Protein AF-A0A2V9Y3A7-F1 (afdb_monomer_lite)

Secondary structure (DSSP, 8-state):
-EEE-TTS-EEEEEEEEEEEE-TTS-EEEEEEEEEE-HHHHHHHHHHHHHHHHHHHHHHH-SS--EEE-TT--EEEE-HHHHHHH-PPPP-

Structure (mmCIF, N/CA/C/O backbone):
data_AF-A0A2V9Y3A7-F1
#
_entry.id   AF-A0A2V9Y3A7-F1
#
loop_
_atom_site.group_PDB
_atom_site.id
_atom_site.type_symbol
_atom_site.label_atom_id
_atom_site.label_alt_id
_atom_site.label_comp_id
_atom_site.label_asym_id
_atom_site.label_entity_id
_atom_site.label_seq_id
_atom_site.pdbx_PDB_ins_code
_atom_site.Cartn_x
_atom_site.Cartn_y
_atom_site.Cartn_z
_atom_site.occupancy
_atom_site.B_iso_or_equiv
_atom_site.auth_seq_id
_atom_site.auth_comp_id
_atom_site.auth_asym_id
_atom_site.auth_atom_id
_atom_site.pdbx_PDB_model_num
ATOM 1 N N . MET A 1 1 ? -9.715 6.038 11.683 1.00 85.44 1 MET A N 1
ATOM 2 C CA . MET A 1 1 ? -9.811 6.780 12.963 1.00 85.44 1 MET A CA 1
ATOM 3 C C . MET A 1 1 ? -8.840 6.149 13.951 1.00 85.44 1 MET A C 1
ATOM 5 O O . MET A 1 1 ? -8.514 4.983 13.759 1.00 85.44 1 MET A O 1
ATOM 9 N N . THR A 1 2 ? -8.364 6.866 14.968 1.00 87.25 2 THR A N 1
ATOM 10 C CA . THR A 1 2 ? -7.577 6.268 16.060 1.00 87.25 2 THR A CA 1
ATOM 11 C C . THR A 1 2 ? -8.365 6.292 17.365 1.00 87.25 2 THR A C 1
ATOM 13 O O . THR A 1 2 ? -9.039 7.277 17.657 1.00 87.25 2 THR A O 1
ATOM 16 N N . LEU A 1 3 ? -8.309 5.202 18.131 1.00 88.62 3 LEU A N 1
ATOM 17 C CA . LEU A 1 3 ? -8.871 5.108 19.479 1.00 88.62 3 LEU A CA 1
ATOM 18 C C . LEU A 1 3 ? -7.755 4.851 20.488 1.00 88.62 3 LEU A C 1
ATOM 20 O O . LEU A 1 3 ? -6.862 4.044 20.235 1.00 88.62 3 LEU A O 1
ATOM 24 N N . ALA A 1 4 ? -7.828 5.507 21.644 1.00 90.50 4 ALA A N 1
ATOM 25 C CA . ALA A 1 4 ? -6.928 5.236 22.756 1.00 90.50 4 ALA A CA 1
ATOM 26 C C . ALA A 1 4 ? -7.434 4.030 23.556 1.00 90.50 4 ALA A C 1
ATOM 28 O O . ALA A 1 4 ? -8.588 3.990 23.988 1.00 90.50 4 ALA A O 1
ATOM 29 N N . ARG A 1 5 ? -6.565 3.045 23.768 1.00 85.38 5 ARG A N 1
ATOM 30 C CA . ARG A 1 5 ? -6.814 1.932 24.684 1.00 85.38 5 ARG A CA 1
ATOM 31 C C . ARG A 1 5 ? -6.561 2.386 26.130 1.00 85.38 5 ARG A C 1
ATOM 33 O O . ARG A 1 5 ? -5.946 3.422 26.365 1.00 85.38 5 ARG A O 1
ATOM 40 N N . ARG A 1 6 ? -7.033 1.616 27.120 1.00 87.31 6 ARG A N 1
ATOM 41 C CA . ARG A 1 6 ? -6.885 1.933 28.560 1.00 87.31 6 ARG A CA 1
ATOM 42 C C . ARG A 1 6 ? -5.424 2.116 29.001 1.00 87.31 6 ARG A C 1
ATOM 44 O O . ARG A 1 6 ? -5.172 2.823 29.965 1.00 87.31 6 ARG A O 1
ATOM 51 N N . ASP A 1 7 ? -4.488 1.487 28.295 1.00 88.19 7 ASP A N 1
ATOM 52 C CA . ASP A 1 7 ? -3.037 1.601 28.496 1.00 88.19 7 ASP A CA 1
ATOM 53 C C . ASP A 1 7 ? -2.417 2.846 27.819 1.00 88.19 7 ASP A C 1
ATOM 55 O O . ASP A 1 7 ? -1.206 3.038 27.869 1.00 88.19 7 ASP A O 1
ATOM 59 N N . GLY A 1 8 ? -3.230 3.698 27.185 1.00 83.94 8 GLY A N 1
ATOM 60 C CA . GLY A 1 8 ? -2.798 4.908 26.485 1.00 83.94 8 GLY A CA 1
ATOM 61 C C . GLY A 1 8 ? -2.331 4.679 25.044 1.00 83.94 8 GLY A C 1
ATOM 62 O O . GLY A 1 8 ? -2.076 5.649 24.328 1.00 83.94 8 GLY A O 1
ATOM 63 N N . ARG A 1 9 ? -2.244 3.427 24.570 1.00 86.31 9 ARG A N 1
ATOM 64 C CA . ARG A 1 9 ? -1.815 3.135 23.197 1.00 86.31 9 ARG A CA 1
ATOM 65 C C . ARG A 1 9 ? -2.896 3.539 22.194 1.00 86.31 9 ARG A C 1
ATOM 67 O O . ARG A 1 9 ? -4.066 3.193 22.348 1.00 86.31 9 ARG A O 1
ATOM 74 N N . GLN A 1 10 ? -2.488 4.241 21.140 1.00 87.94 10 GLN A N 1
ATOM 75 C CA . GLN A 1 10 ? -3.359 4.589 20.017 1.00 87.94 10 GLN A CA 1
ATOM 76 C C . GLN A 1 10 ? -3.490 3.400 19.062 1.00 87.94 10 GLN A C 1
ATOM 78 O O . GLN A 1 10 ? -2.491 2.817 18.636 1.00 87.94 10 GLN A O 1
ATOM 83 N N . LEU A 1 11 ? -4.726 3.062 18.715 1.00 89.75 11 LEU A N 1
ATOM 84 C CA . LEU A 1 11 ? -5.075 1.954 17.839 1.00 89.75 11 LEU A CA 1
ATOM 85 C C . LEU A 1 11 ? -5.790 2.487 16.603 1.00 89.75 11 LEU A C 1
ATOM 87 O O . LEU A 1 11 ? -6.778 3.213 16.716 1.00 89.75 11 LEU A O 1
ATOM 91 N N . GLY A 1 12 ? -5.307 2.117 15.421 1.00 91.31 12 GLY A N 1
ATOM 92 C CA . GLY A 1 12 ? -6.040 2.340 14.183 1.00 91.31 12 GLY A CA 1
ATOM 93 C C . GLY A 1 12 ? -7.309 1.496 14.182 1.00 91.31 12 GLY A C 1
ATOM 94 O O . GLY A 1 12 ? -7.232 0.272 14.248 1.00 91.31 12 GLY A O 1
ATOM 95 N N . VAL A 1 13 ? -8.469 2.144 14.097 1.00 93.00 13 VAL A N 1
ATOM 96 C CA . VAL A 1 13 ? -9.763 1.463 14.050 1.00 93.00 13 VAL A CA 1
ATOM 97 C C . VAL A 1 13 ? -10.582 1.867 12.831 1.00 93.00 13 VAL A C 1
ATOM 99 O O . VAL A 1 13 ? -10.600 3.033 12.406 1.00 93.00 13 VAL A O 1
ATOM 102 N N . SER A 1 14 ? -11.307 0.884 12.307 1.00 92.88 14 SER A N 1
ATOM 103 C CA . SER A 1 14 ? -12.489 1.113 11.489 1.00 92.88 14 SER A CA 1
ATOM 104 C C . SER A 1 14 ? -13.676 1.298 12.424 1.00 92.88 14 SER A C 1
ATOM 106 O O . SER A 1 14 ? -13.974 0.422 13.237 1.00 92.88 14 SER A O 1
ATOM 108 N N . PHE A 1 15 ? -14.312 2.462 12.346 1.00 92.69 15 PHE A N 1
ATOM 109 C CA . PHE A 1 15 ? -15.433 2.821 13.200 1.00 92.69 15 PHE A CA 1
ATOM 110 C C . PHE A 1 15 ? -16.677 3.015 12.351 1.00 92.69 15 PHE A C 1
ATOM 112 O O . PHE A 1 15 ? -16.666 3.795 11.399 1.00 92.69 15 PHE A O 1
ATOM 119 N N . ASN A 1 16 ? -17.746 2.315 12.705 1.00 92.75 16 ASN A N 1
ATOM 120 C CA . ASN A 1 16 ? -19.056 2.501 12.106 1.00 92.75 16 ASN A CA 1
ATOM 121 C C . ASN A 1 16 ? -20.069 2.767 13.215 1.00 92.75 16 ASN A C 1
ATOM 123 O O . ASN A 1 16 ? -20.093 2.045 14.212 1.00 92.75 16 ASN A O 1
ATOM 127 N N . ALA A 1 17 ? -20.899 3.789 13.028 1.00 92.31 17 ALA A N 1
ATOM 128 C CA . ALA A 1 17 ? -21.998 4.096 13.923 1.00 92.31 17 ALA A CA 1
ATOM 129 C C . ALA A 1 17 ? -23.275 4.339 13.121 1.00 92.31 17 ALA A C 1
ATOM 131 O O . ALA A 1 17 ? -23.257 5.016 12.093 1.00 92.31 17 ALA A O 1
ATOM 132 N N . SER A 1 18 ? -24.383 3.796 13.610 1.00 92.62 18 SER A N 1
ATOM 133 C CA . SER A 1 18 ? -25.714 3.983 13.044 1.00 92.62 18 SER A CA 1
ATOM 134 C C . SER A 1 18 ? -26.710 4.312 14.149 1.00 92.62 18 SER A C 1
ATOM 136 O O . SER A 1 18 ? -26.592 3.850 15.284 1.00 92.62 18 SER A O 1
ATOM 138 N N . VAL A 1 19 ? -27.683 5.158 13.825 1.00 93.19 19 VAL A N 1
ATOM 139 C CA . VAL A 1 19 ? -28.756 5.533 14.748 1.00 93.19 19 VAL A CA 1
ATOM 140 C C . VAL A 1 19 ? -29.929 4.599 14.502 1.00 93.19 19 VAL A C 1
ATOM 142 O O . VAL A 1 19 ? -30.431 4.547 13.380 1.00 93.19 19 VAL A O 1
ATOM 145 N N . PHE A 1 20 ? -30.391 3.893 15.535 1.00 90.94 20 PHE A N 1
ATOM 146 C CA . PHE A 1 20 ? -31.605 3.091 15.429 1.00 90.94 20 PHE A CA 1
ATOM 147 C C . PHE A 1 20 ? -32.801 3.904 15.928 1.00 90.94 20 PHE A C 1
ATOM 149 O O . PHE A 1 20 ? -32.789 4.498 17.016 1.00 90.94 20 PHE A O 1
ATOM 156 N N . ARG A 1 21 ? -33.818 3.974 15.073 1.00 94.00 21 ARG A N 1
ATOM 157 C CA . ARG A 1 21 ? -35.050 4.725 15.303 1.00 94.00 21 ARG A CA 1
ATOM 158 C C . ARG A 1 21 ? -36.205 3.762 15.517 1.00 94.00 21 ARG A C 1
ATOM 160 O O . ARG A 1 21 ? -36.163 2.628 15.045 1.00 94.00 21 ARG A O 1
ATOM 167 N N . ASP A 1 22 ? -37.219 4.209 16.239 1.00 90.44 22 ASP A N 1
ATOM 168 C CA . ASP A 1 22 ? -38.472 3.473 16.346 1.00 90.44 22 ASP A CA 1
ATOM 169 C C . ASP A 1 22 ? -39.398 3.693 15.148 1.00 90.44 22 ASP A C 1
ATOM 171 O O . ASP A 1 22 ? -39.101 4.452 14.224 1.00 90.44 22 ASP A O 1
ATOM 175 N N . GLN A 1 23 ? -40.547 3.019 15.190 1.00 91.50 23 GLN A N 1
ATOM 176 C CA . GLN A 1 23 ? -41.595 3.095 14.172 1.00 91.50 23 GLN A CA 1
ATOM 177 C C . GLN A 1 23 ? -42.191 4.501 13.978 1.00 91.50 23 GLN A C 1
ATOM 179 O O . GLN A 1 23 ? -42.852 4.739 12.973 1.00 91.50 23 GLN A O 1
ATOM 184 N N . PHE A 1 24 ? -41.962 5.429 14.911 1.00 92.50 24 PHE A N 1
ATOM 185 C CA . PHE A 1 24 ? -42.415 6.818 14.838 1.00 92.50 24 PHE A CA 1
ATOM 186 C C . PHE A 1 24 ? -41.275 7.782 14.458 1.00 92.50 24 PHE A C 1
ATOM 188 O O . PHE A 1 24 ? -41.460 8.997 14.468 1.00 92.50 24 PHE A O 1
ATOM 195 N N . GLY A 1 25 ? -40.090 7.261 14.112 1.00 87.31 25 GLY A N 1
ATOM 196 C CA . GLY A 1 25 ? -38.911 8.049 13.738 1.00 87.31 25 GLY A CA 1
ATOM 197 C C . GLY A 1 25 ? -38.103 8.594 14.924 1.00 87.31 25 GLY A C 1
ATOM 198 O O . GLY A 1 25 ? -37.063 9.238 14.714 1.00 87.31 25 GLY A O 1
ATOM 199 N N . GLY A 1 26 ? -38.528 8.306 16.158 1.00 92.69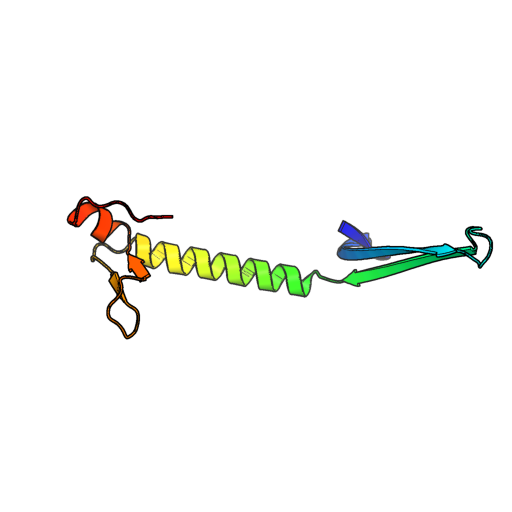 26 GLY A N 1
ATOM 200 C CA . GLY A 1 26 ? -37.846 8.701 17.386 1.00 92.69 26 GLY A CA 1
ATOM 201 C C . GLY A 1 26 ? -36.518 7.965 17.549 1.00 92.69 26 GLY A C 1
ATOM 202 O O . GLY A 1 26 ? -36.424 6.765 17.297 1.00 92.69 26 GLY A O 1
ATOM 203 N N . VAL A 1 27 ? -35.461 8.677 17.948 1.00 92.75 27 VAL A N 1
ATOM 204 C CA . VAL A 1 27 ? -34.150 8.062 18.210 1.00 92.75 27 VAL A CA 1
ATOM 205 C C . VAL A 1 27 ? -34.234 7.233 19.487 1.00 92.75 27 VAL A C 1
ATOM 207 O O . VAL A 1 27 ? -34.453 7.789 20.559 1.00 92.75 27 VAL A O 1
ATOM 210 N N . ARG A 1 28 ? -34.014 5.917 19.386 1.00 92.38 28 ARG A N 1
ATOM 211 C CA . ARG A 1 28 ? -33.939 5.035 20.562 1.00 92.38 28 ARG A CA 1
ATOM 212 C C . ARG A 1 28 ? -32.515 4.708 20.989 1.00 92.38 28 ARG A C 1
ATOM 214 O O . ARG A 1 28 ? -32.306 4.322 22.134 1.00 92.38 28 ARG A O 1
ATOM 221 N N . GLY A 1 29 ? -31.536 4.869 20.103 1.00 91.06 29 GLY A N 1
ATOM 222 C CA . GLY A 1 29 ? 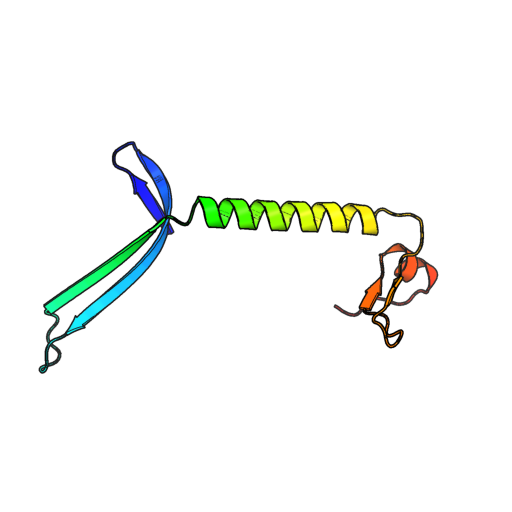-30.140 4.690 20.472 1.00 91.06 29 GLY A CA 1
ATOM 223 C C . GLY A 1 29 ? -29.173 4.742 19.301 1.00 91.06 29 GLY A C 1
ATOM 224 O O . GLY A 1 29 ? -29.552 4.930 18.144 1.00 91.06 29 GLY A O 1
ATOM 225 N N . ILE A 1 30 ? -27.900 4.558 19.636 1.00 93.00 30 ILE A N 1
ATOM 226 C CA . ILE A 1 30 ? -26.786 4.502 18.693 1.00 93.00 30 ILE A CA 1
ATOM 227 C C . ILE A 1 30 ? -26.170 3.113 18.797 1.00 93.00 30 ILE A C 1
ATOM 229 O O . ILE A 1 30 ? -25.814 2.666 19.886 1.00 93.00 30 ILE A O 1
ATOM 233 N N . PHE A 1 31 ? -26.022 2.448 17.659 1.00 92.25 31 PHE A N 1
ATOM 234 C CA . PHE A 1 31 ? -25.200 1.258 17.536 1.00 92.25 31 PHE A CA 1
ATOM 235 C C . PHE A 1 31 ? -23.848 1.667 16.966 1.00 92.25 31 PHE A C 1
ATOM 237 O O . PHE A 1 31 ? -23.778 2.153 15.838 1.00 92.25 31 PHE A O 1
ATOM 244 N N . ALA A 1 32 ? -22.783 1.488 17.743 1.00 92.38 32 ALA A N 1
ATOM 245 C CA . ALA A 1 32 ? -21.420 1.774 17.319 1.00 92.38 32 ALA A CA 1
ATOM 246 C C . ALA A 1 32 ? -20.562 0.511 17.396 1.00 92.38 32 ALA A C 1
ATOM 248 O O . ALA A 1 32 ? -20.653 -0.263 18.348 1.00 92.38 32 ALA A O 1
ATOM 249 N N . SER A 1 33 ? -19.700 0.328 16.402 1.00 92.44 33 SER A N 1
ATOM 250 C CA . SER A 1 33 ? -18.706 -0.737 16.360 1.00 92.44 33 SER A CA 1
ATOM 251 C C . SER A 1 33 ? -17.339 -0.154 16.024 1.00 92.44 33 SER A C 1
ATOM 253 O O . SER A 1 33 ? -17.206 0.704 15.150 1.00 92.44 33 SER A O 1
ATOM 255 N N . ALA A 1 34 ? -16.320 -0.622 16.739 1.00 92.81 34 ALA A N 1
ATOM 256 C CA . ALA A 1 34 ? -14.926 -0.304 16.483 1.00 92.81 34 ALA A CA 1
ATOM 257 C C . ALA A 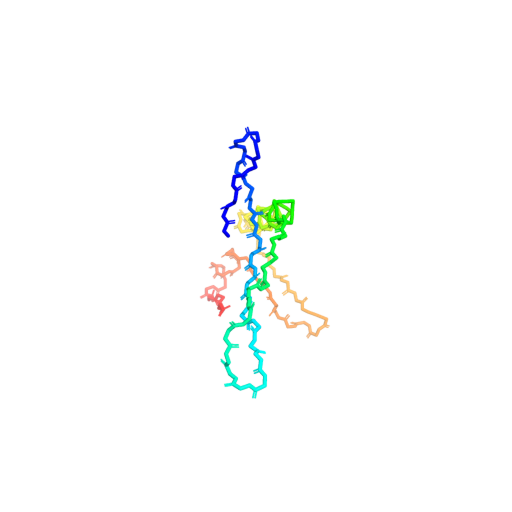1 34 ? -14.180 -1.613 16.228 1.00 92.81 34 ALA A C 1
ATOM 259 O O . ALA A 1 34 ? -14.137 -2.483 17.096 1.00 92.81 34 ALA A O 1
ATOM 260 N N . ARG A 1 35 ? -13.607 -1.759 15.035 1.00 92.69 35 ARG A N 1
ATOM 261 C CA . ARG A 1 35 ? -12.750 -2.890 14.677 1.00 92.69 35 ARG A CA 1
ATOM 262 C C . ARG A 1 35 ? -11.307 -2.418 14.639 1.00 92.69 35 ARG A C 1
ATOM 264 O O . ARG A 1 35 ? -11.010 -1.459 13.930 1.00 92.69 35 ARG A O 1
ATOM 271 N N . ASP A 1 36 ? -10.431 -3.095 15.372 1.00 93.00 36 ASP A N 1
ATOM 272 C CA . ASP A 1 36 ? -8.986 -2.917 15.233 1.00 93.00 36 ASP A CA 1
ATOM 273 C C . ASP A 1 36 ? -8.558 -3.301 13.811 1.00 93.00 36 ASP A C 1
ATOM 275 O O . ASP A 1 36 ? -8.877 -4.388 13.332 1.00 93.00 36 ASP A O 1
ATOM 279 N N . ILE A 1 37 ? -7.884 -2.382 13.125 1.00 93.94 37 ILE A N 1
ATOM 280 C CA . ILE A 1 37 ? -7.352 -2.583 11.773 1.00 93.94 37 ILE A CA 1
ATOM 281 C C . ILE A 1 37 ? -5.841 -2.358 11.725 1.00 93.94 37 ILE A C 1
ATOM 283 O O . ILE A 1 37 ? -5.289 -2.192 10.640 1.00 93.94 37 ILE A O 1
ATOM 287 N N . THR A 1 38 ? -5.161 -2.301 12.872 1.00 91.69 38 THR A N 1
ATOM 288 C CA . THR A 1 38 ? -3.722 -2.013 12.917 1.00 91.69 38 THR A CA 1
ATOM 289 C C . THR A 1 38 ? -2.912 -3.045 12.150 1.00 91.69 38 THR A C 1
ATOM 291 O O . THR A 1 38 ? -2.133 -2.661 11.281 1.00 91.69 38 THR A O 1
ATOM 294 N N . GLU A 1 39 ? -3.141 -4.332 12.398 1.00 93.56 39 GLU A N 1
ATOM 295 C CA . GLU A 1 39 ? -2.455 -5.418 11.691 1.00 93.56 39 GLU A CA 1
ATOM 296 C C . GLU A 1 39 ? -2.742 -5.382 10.184 1.00 93.56 39 GLU A C 1
ATOM 298 O O . GLU A 1 39 ? -1.822 -5.383 9.367 1.00 93.56 39 GLU A O 1
ATOM 303 N N . GLN A 1 40 ? -4.014 -5.241 9.799 1.00 94.31 40 GLN A N 1
ATOM 304 C CA . GLN A 1 40 ? -4.404 -5.149 8.391 1.00 94.31 40 GLN A CA 1
ATOM 305 C C . GLN A 1 40 ? -3.734 -3.956 7.690 1.00 94.31 40 GLN A C 1
ATOM 307 O O . GLN A 1 40 ? -3.214 -4.093 6.582 1.00 94.31 40 GLN A O 1
ATOM 312 N N . ALA A 1 41 ? -3.720 -2.785 8.330 1.00 92.19 41 ALA A N 1
ATOM 313 C CA . ALA A 1 41 ? -3.086 -1.589 7.789 1.00 92.19 41 ALA A CA 1
ATOM 314 C C . ALA A 1 41 ? -1.559 -1.739 7.691 1.00 92.19 41 ALA A C 1
ATOM 316 O O . ALA A 1 41 ? -0.957 -1.257 6.729 1.00 92.19 41 ALA A O 1
ATOM 317 N N . GLN A 1 42 ? -0.927 -2.424 8.650 1.00 94.44 42 GLN A N 1
ATOM 318 C CA . GLN A 1 42 ? 0.504 -2.730 8.614 1.00 94.44 42 GLN A CA 1
ATOM 319 C C . GLN A 1 42 ? 0.848 -3.658 7.449 1.00 94.44 42 GLN A C 1
ATOM 321 O O . GLN A 1 42 ? 1.743 -3.329 6.671 1.00 94.44 42 GLN A O 1
ATOM 326 N N . LEU A 1 43 ? 0.100 -4.750 7.270 1.00 96.38 43 LEU A N 1
ATOM 327 C CA . LEU A 1 43 ? 0.284 -5.676 6.150 1.00 96.38 43 LEU A CA 1
ATOM 328 C C . LEU A 1 43 ? 0.075 -4.977 4.803 1.00 96.38 43 LEU A C 1
ATOM 330 O O . LEU A 1 43 ? 0.887 -5.125 3.892 1.00 96.38 43 LEU A O 1
ATOM 334 N N . GLN A 1 44 ? -0.961 -4.144 4.682 1.00 96.56 44 GLN A N 1
ATOM 335 C CA . GLN A 1 44 ? -1.192 -3.357 3.472 1.00 96.56 44 GLN A CA 1
ATOM 336 C C . GLN A 1 44 ? -0.038 -2.379 3.201 1.00 96.56 44 GLN A C 1
ATOM 338 O O . GLN A 1 44 ? 0.409 -2.251 2.062 1.00 96.56 44 GLN A O 1
ATOM 343 N N . SER A 1 45 ? 0.476 -1.710 4.237 1.00 96.44 45 SER A N 1
ATOM 344 C CA . SER A 1 45 ? 1.635 -0.820 4.113 1.00 96.44 45 SER A CA 1
ATOM 345 C C . SER A 1 45 ? 2.888 -1.578 3.673 1.00 96.44 45 SER A C 1
ATOM 347 O O . SER A 1 45 ? 3.612 -1.101 2.799 1.00 96.44 45 SER A O 1
ATOM 349 N N . GLN A 1 46 ? 3.131 -2.763 4.233 1.00 97.19 46 GLN A N 1
ATOM 350 C CA . GLN A 1 46 ? 4.257 -3.610 3.854 1.00 97.19 46 GLN A CA 1
ATOM 351 C C . GLN A 1 46 ? 4.147 -4.065 2.395 1.00 97.19 46 GLN A C 1
ATOM 353 O O . GLN A 1 46 ? 5.097 -3.880 1.640 1.00 97.19 46 GLN A O 1
ATOM 358 N N . LEU A 1 47 ? 2.974 -4.540 1.964 1.00 97.62 47 LEU A N 1
ATOM 359 C CA . LEU A 1 47 ? 2.728 -4.915 0.568 1.00 97.62 47 LEU A CA 1
ATOM 360 C C . LEU A 1 47 ? 2.966 -3.747 -0.397 1.00 97.62 47 LEU A C 1
ATOM 362 O O . LEU A 1 47 ? 3.552 -3.931 -1.462 1.00 97.62 47 LEU A O 1
ATOM 366 N N . LEU A 1 48 ? 2.533 -2.535 -0.039 1.00 97.25 48 LEU A N 1
ATOM 367 C CA . LEU A 1 48 ? 2.777 -1.342 -0.854 1.00 97.25 48 LEU A CA 1
ATOM 368 C C . LEU A 1 48 ? 4.269 -1.003 -0.938 1.00 97.25 48 LEU A C 1
ATOM 370 O O . LEU A 1 48 ? 4.757 -0.689 -2.023 1.00 97.25 48 LEU A O 1
ATOM 374 N N . LYS A 1 49 ? 5.000 -1.098 0.179 1.00 97.69 49 LYS A N 1
ATOM 375 C CA . LYS A 1 49 ? 6.451 -0.868 0.212 1.00 97.69 49 LYS A CA 1
ATOM 376 C C . LYS A 1 49 ? 7.205 -1.894 -0.624 1.00 97.69 49 LYS A C 1
ATOM 378 O O . LYS A 1 49 ? 8.058 -1.502 -1.412 1.00 97.69 49 LYS A O 1
ATOM 383 N N . GLU A 1 50 ? 6.872 -3.174 -0.503 1.00 97.81 50 GLU A N 1
ATOM 384 C CA . GLU A 1 50 ? 7.495 -4.230 -1.306 1.00 97.81 50 GLU A CA 1
ATOM 385 C C . GLU A 1 50 ? 7.196 -4.062 -2.796 1.00 97.81 50 GLU A C 1
ATOM 387 O O . GLU A 1 50 ? 8.101 -4.172 -3.619 1.00 97.81 50 GLU A O 1
ATOM 392 N N . ARG A 1 51 ? 5.954 -3.721 -3.169 1.00 96.88 51 ARG A N 1
ATOM 393 C CA . ARG A 1 51 ? 5.606 -3.417 -4.5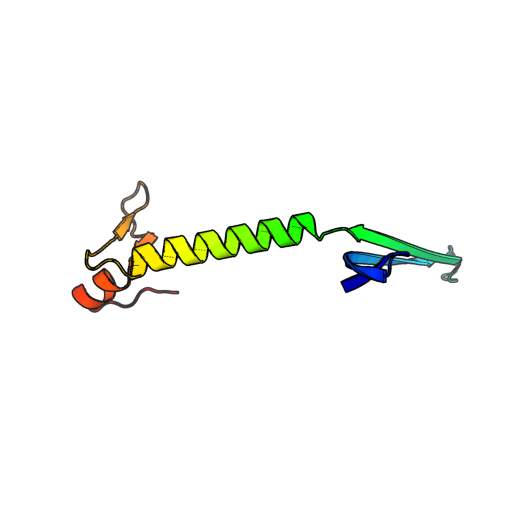68 1.00 96.88 51 ARG A CA 1
ATOM 394 C C . ARG A 1 51 ? 6.388 -2.222 -5.104 1.00 96.88 51 ARG A C 1
ATOM 396 O O . ARG A 1 51 ? 6.908 -2.298 -6.213 1.00 96.88 51 ARG A O 1
ATOM 403 N N . ALA A 1 52 ? 6.492 -1.143 -4.330 1.00 96.94 52 ALA A N 1
ATOM 404 C CA . ALA A 1 52 ? 7.260 0.037 -4.716 1.00 96.94 52 ALA A CA 1
ATOM 405 C C . ALA A 1 52 ? 8.757 -0.276 -4.846 1.00 96.94 52 ALA A C 1
ATOM 407 O O . ALA A 1 52 ? 9.390 0.163 -5.802 1.00 96.94 52 ALA A O 1
ATOM 408 N N . TYR A 1 53 ? 9.307 -1.074 -3.929 1.00 96.75 53 TYR A N 1
ATOM 409 C CA . TYR A 1 53 ? 10.695 -1.520 -3.973 1.00 96.75 53 TYR A CA 1
ATOM 410 C C . TYR A 1 53 ? 10.977 -2.380 -5.212 1.00 96.75 53 TYR A C 1
ATOM 412 O O . TYR A 1 53 ? 11.864 -2.048 -5.995 1.00 96.75 53 TYR A O 1
ATOM 420 N N . ASN A 1 54 ? 10.170 -3.420 -5.450 1.00 95.81 54 ASN A N 1
ATOM 421 C CA . ASN A 1 54 ? 10.286 -4.275 -6.635 1.00 95.81 54 ASN A CA 1
ATOM 422 C C . ASN A 1 54 ? 10.132 -3.473 -7.931 1.00 95.81 54 ASN A C 1
ATOM 424 O O . ASN A 1 54 ? 10.902 -3.665 -8.872 1.00 95.81 54 ASN A O 1
ATOM 428 N N . ARG A 1 55 ? 9.182 -2.526 -7.976 1.00 94.56 55 ARG A N 1
ATOM 429 C CA . ARG A 1 55 ? 9.052 -1.623 -9.123 1.00 94.56 55 ARG A CA 1
ATOM 430 C C . ARG A 1 55 ? 10.304 -0.772 -9.299 1.00 94.56 55 ARG A C 1
ATOM 432 O O . ARG A 1 55 ? 10.787 -0.652 -10.416 1.00 94.56 55 ARG A O 1
ATOM 439 N N . GLY A 1 56 ? 10.849 -0.230 -8.214 1.00 96.06 56 GLY A N 1
ATOM 440 C CA . GLY A 1 56 ? 12.087 0.545 -8.230 1.00 96.06 56 GLY A CA 1
ATOM 441 C C . GLY A 1 56 ? 13.265 -0.229 -8.821 1.00 96.06 56 GLY A C 1
ATOM 442 O O . GLY A 1 56 ? 14.012 0.336 -9.612 1.00 96.06 56 GLY A O 1
ATOM 443 N N . LEU A 1 57 ? 13.395 -1.524 -8.513 1.00 95.50 57 LEU A N 1
ATOM 444 C CA . LEU A 1 57 ? 14.431 -2.381 -9.102 1.00 95.50 57 LEU A CA 1
ATOM 445 C C . LEU A 1 57 ? 14.260 -2.545 -10.621 1.00 95.50 57 LEU A C 1
ATOM 447 O O . LEU A 1 57 ? 15.230 -2.405 -11.361 1.00 95.50 57 LEU A O 1
ATOM 451 N N . ILE A 1 58 ? 13.032 -2.786 -11.094 1.00 95.50 58 ILE A N 1
ATOM 452 C CA . ILE A 1 58 ? 12.726 -2.900 -12.533 1.00 95.50 58 ILE A CA 1
ATOM 453 C C . ILE A 1 58 ? 13.029 -1.582 -13.265 1.00 95.50 58 ILE A C 1
ATOM 455 O O . ILE A 1 58 ? 13.602 -1.587 -14.356 1.00 95.50 58 ILE A O 1
ATOM 459 N N . GLU A 1 59 ? 12.667 -0.450 -12.659 1.00 95.38 59 GLU A N 1
ATOM 460 C CA . GLU A 1 59 ? 12.886 0.884 -13.233 1.00 95.38 59 GLU A CA 1
ATOM 461 C C . GLU A 1 59 ? 14.354 1.317 -13.222 1.00 95.38 59 GLU A C 1
ATOM 463 O O . GLU A 1 59 ? 14.788 2.059 -14.101 1.00 95.38 59 GLU A O 1
ATOM 468 N N . ALA A 1 60 ? 15.133 0.864 -12.240 1.00 94.75 60 ALA A N 1
ATOM 469 C CA . ALA A 1 60 ? 16.563 1.141 -12.172 1.00 94.75 60 ALA A CA 1
ATOM 470 C C . ALA A 1 60 ? 17.382 0.300 -13.166 1.00 94.75 60 ALA A C 1
ATOM 472 O O . ALA A 1 60 ? 18.550 0.615 -13.400 1.00 94.75 60 ALA A O 1
ATOM 473 N N . SER A 1 61 ? 16.794 -0.752 -13.751 1.00 95.31 61 SER A N 1
ATOM 474 C CA . SER A 1 61 ? 17.489 -1.607 -14.712 1.00 95.31 61 SER A CA 1
ATOM 475 C C . SER A 1 61 ? 17.898 -0.838 -15.972 1.00 95.31 61 SER A C 1
ATOM 477 O O . SER A 1 61 ? 17.102 -0.122 -16.589 1.00 95.31 61 SER A O 1
ATOM 479 N N . LEU A 1 62 ? 19.154 -1.028 -16.379 1.00 94.19 62 LEU A N 1
ATOM 480 C CA . LEU A 1 62 ? 19.700 -0.508 -17.635 1.00 94.19 62 LEU A CA 1
ATOM 481 C C . LEU A 1 62 ? 19.253 -1.323 -18.852 1.00 94.19 62 LEU A C 1
ATOM 483 O O . LEU A 1 62 ? 19.424 -0.870 -19.980 1.00 94.19 62 LEU A O 1
ATOM 487 N N . GLU A 1 63 ? 18.698 -2.513 -18.642 1.00 95.94 63 GLU A N 1
ATOM 488 C CA . GLU A 1 63 ? 18.121 -3.311 -19.714 1.00 95.94 63 GLU A CA 1
ATOM 489 C C . GLU A 1 63 ? 16.682 -2.878 -19.971 1.00 95.94 63 GLU A C 1
ATOM 491 O O . GLU A 1 63 ? 15.918 -2.549 -19.057 1.00 95.94 63 GLU A O 1
ATOM 496 N N . GLY A 1 64 ? 16.309 -2.869 -21.245 1.00 95.06 64 GLY A N 1
ATOM 497 C CA . GLY A 1 64 ? 14.934 -2.656 -21.645 1.00 95.06 64 GLY A CA 1
ATOM 498 C C . GLY A 1 64 ? 14.076 -3.860 -21.264 1.00 95.06 64 GLY A C 1
ATOM 499 O O . GLY A 1 64 ? 14.319 -4.958 -21.757 1.00 95.06 64 GLY A O 1
ATOM 500 N N . LEU A 1 65 ? 13.065 -3.649 -20.420 1.00 95.81 65 LEU A N 1
ATOM 501 C CA . LEU A 1 65 ? 12.138 -4.698 -20.003 1.00 95.81 65 LEU A CA 1
ATOM 502 C C . LEU A 1 65 ? 10.747 -4.424 -20.565 1.00 95.81 65 LEU A C 1
ATOM 504 O O . LEU A 1 65 ? 10.213 -3.323 -20.412 1.00 95.81 65 LEU A O 1
ATOM 508 N N . VAL A 1 66 ? 10.170 -5.451 -21.186 1.00 95.06 66 VAL A N 1
ATOM 509 C CA . VAL A 1 66 ? 8.808 -5.457 -21.723 1.00 95.06 66 VAL A CA 1
ATOM 510 C C . VAL A 1 66 ? 8.101 -6.698 -21.201 1.00 95.06 66 VAL A C 1
ATOM 512 O O . VAL A 1 66 ? 8.607 -7.810 -21.346 1.00 95.06 66 VAL A O 1
ATOM 515 N N . THR A 1 67 ? 6.924 -6.504 -20.620 1.00 95.31 67 THR A N 1
ATOM 516 C CA . THR A 1 67 ? 6.030 -7.594 -20.235 1.00 95.31 67 THR A CA 1
ATOM 517 C C . THR A 1 67 ? 4.885 -7.656 -21.230 1.00 95.31 67 THR A C 1
ATOM 519 O O . THR A 1 67 ? 4.331 -6.624 -21.615 1.00 95.31 67 THR A O 1
ATOM 522 N N . VAL A 1 68 ? 4.518 -8.870 -21.633 1.00 96.81 68 VAL A N 1
ATOM 523 C CA . VAL A 1 68 ? 3.394 -9.122 -22.534 1.00 96.81 68 VAL A CA 1
ATOM 524 C C . VAL A 1 68 ? 2.403 -10.095 -21.909 1.00 96.81 68 VAL A C 1
ATOM 526 O O . VAL A 1 68 ? 2.770 -10.909 -21.061 1.00 96.81 68 VAL A O 1
ATOM 529 N N . ASP A 1 69 ? 1.142 -9.994 -22.310 1.00 96.94 69 ASP A N 1
ATOM 530 C CA . ASP A 1 69 ? 0.144 -11.024 -22.023 1.00 96.94 69 ASP A CA 1
ATOM 531 C C . ASP A 1 69 ? 0.314 -12.250 -22.960 1.00 96.94 69 ASP A C 1
ATOM 533 O O . ASP A 1 69 ? 1.152 -12.229 -23.870 1.00 96.94 69 ASP A O 1
ATOM 537 N N . PRO A 1 70 ? -0.464 -13.338 -22.785 1.00 97.75 70 PRO A N 1
ATOM 538 C CA . PRO A 1 70 ? -0.393 -14.508 -23.667 1.00 97.75 70 PRO A CA 1
ATOM 539 C C . PRO A 1 70 ? -0.736 -14.242 -25.143 1.00 97.75 70 PRO A C 1
ATOM 541 O O . PRO A 1 70 ? -0.423 -15.077 -25.987 1.00 97.75 70 PRO A O 1
ATOM 544 N N . MET A 1 71 ? -1.379 -13.113 -25.459 1.00 97.62 71 MET A N 1
ATOM 545 C CA . MET A 1 71 ? -1.700 -12.684 -26.826 1.00 97.62 71 MET A CA 1
ATOM 546 C C . MET A 1 71 ? -0.630 -11.748 -27.407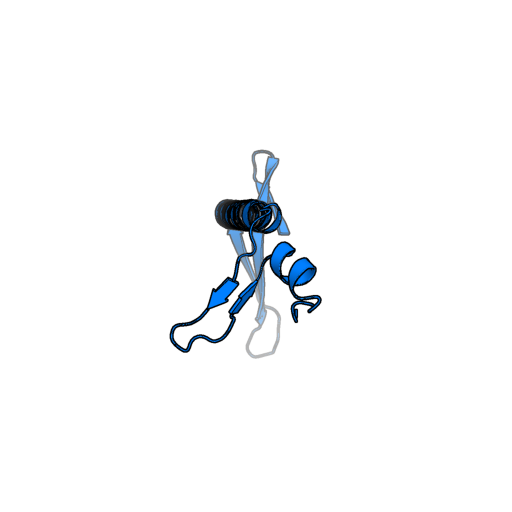 1.00 97.62 71 MET A C 1
ATOM 548 O O . MET A 1 71 ? -0.809 -11.217 -28.500 1.00 97.62 71 MET A O 1
ATOM 552 N N . LEU A 1 72 ? 0.497 -11.583 -26.703 1.00 96.12 72 LEU A N 1
ATOM 553 C CA . LEU A 1 72 ? 1.625 -10.717 -27.052 1.00 96.12 72 LEU A CA 1
ATOM 554 C C . LEU A 1 72 ? 1.312 -9.214 -26.998 1.00 96.12 72 LEU A C 1
ATOM 556 O O . LEU A 1 72 ? 2.076 -8.402 -27.525 1.00 96.12 72 LEU A O 1
ATOM 560 N N . THR A 1 73 ? 0.236 -8.819 -26.319 1.00 95.81 73 THR A N 1
ATOM 561 C CA . THR A 1 73 ? -0.040 -7.405 -26.055 1.00 95.81 73 THR A CA 1
ATOM 562 C C . THR A 1 73 ? 0.930 -6.897 -24.998 1.00 95.81 73 THR A C 1
ATOM 564 O O . THR A 1 73 ? 1.065 -7.511 -23.939 1.00 95.81 73 THR A O 1
ATOM 567 N N . ILE A 1 74 ? 1.590 -5.763 -25.252 1.00 95.00 74 ILE A N 1
ATOM 568 C CA . ILE A 1 74 ? 2.451 -5.106 -24.260 1.00 95.00 74 ILE A CA 1
ATOM 569 C C . ILE A 1 74 ? 1.588 -4.644 -23.083 1.00 95.00 74 ILE A C 1
ATOM 571 O O . ILE A 1 74 ? 0.690 -3.823 -23.253 1.00 95.00 74 ILE A O 1
ATOM 575 N N . THR A 1 75 ? 1.875 -5.163 -21.892 1.00 94.81 75 THR A N 1
ATOM 576 C CA . THR A 1 75 ? 1.151 -4.837 -20.653 1.00 94.81 75 THR A CA 1
ATOM 577 C C . THR A 1 75 ? 1.954 -3.948 -19.715 1.00 94.81 75 THR A C 1
ATOM 579 O O . THR A 1 75 ? 1.373 -3.207 -18.926 1.00 94.81 75 THR A O 1
ATOM 582 N N . ASP A 1 76 ? 3.284 -3.982 -19.798 1.00 94.38 76 ASP A N 1
ATOM 583 C CA . ASP A 1 76 ? 4.145 -3.088 -19.033 1.00 94.38 76 ASP A CA 1
ATOM 584 C C . ASP A 1 76 ? 5.500 -2.921 -19.712 1.00 94.38 76 ASP A C 1
ATOM 586 O O . ASP A 1 76 ? 5.974 -3.792 -20.445 1.00 94.38 76 ASP A O 1
ATOM 590 N N . VAL A 1 77 ? 6.134 -1.796 -19.419 1.00 95.38 77 VAL A N 1
ATOM 591 C CA . VAL A 1 77 ? 7.481 -1.461 -19.842 1.00 95.38 77 VAL A CA 1
ATOM 592 C C . VAL A 1 77 ? 8.202 -0.679 -18.749 1.00 95.38 77 VAL A C 1
ATOM 594 O O . VAL A 1 77 ? 7.582 0.108 -18.026 1.00 95.38 77 VAL A O 1
ATOM 597 N N . ASN A 1 78 ? 9.518 -0.861 -18.639 1.00 95.56 78 ASN A N 1
ATOM 598 C CA . ASN A 1 78 ? 10.342 -0.011 -17.779 1.00 95.56 78 ASN A CA 1
ATOM 599 C C . ASN A 1 78 ? 10.755 1.297 -18.479 1.00 95.56 78 ASN A C 1
ATOM 601 O O . ASN A 1 78 ? 10.660 1.446 -19.702 1.00 95.56 78 ASN A O 1
ATOM 605 N N . VAL A 1 79 ? 11.262 2.255 -17.699 1.00 95.88 79 VAL A N 1
ATOM 606 C CA . VAL A 1 79 ? 11.709 3.566 -18.193 1.00 95.88 79 VAL A CA 1
ATOM 607 C C . VAL A 1 79 ? 12.779 3.452 -19.279 1.00 95.88 79 VAL A C 1
ATOM 609 O O . VAL A 1 79 ? 12.852 4.304 -20.167 1.00 95.88 79 VAL A O 1
ATOM 612 N N . THR A 1 80 ? 13.599 2.402 -19.244 1.00 96.94 80 THR A N 1
ATOM 613 C CA . THR A 1 80 ? 14.659 2.206 -20.227 1.00 96.94 80 THR A CA 1
ATOM 614 C C . THR A 1 80 ? 14.099 1.910 -21.617 1.00 96.94 80 THR A C 1
ATOM 616 O O . THR A 1 80 ? 14.538 2.561 -22.568 1.00 96.94 80 THR A O 1
ATOM 619 N N . ILE A 1 81 ? 13.062 1.069 -21.762 1.00 96.31 81 ILE A N 1
ATOM 620 C CA . ILE A 1 81 ? 12.422 0.900 -23.079 1.00 96.31 81 ILE A CA 1
ATOM 621 C C . ILE A 1 81 ? 11.792 2.203 -23.572 1.00 96.31 81 ILE A C 1
ATOM 623 O O . ILE A 1 81 ? 11.877 2.499 -24.763 1.00 96.31 81 ILE A O 1
ATOM 627 N N . CYS A 1 82 ? 11.194 3.005 -22.686 1.00 94.69 82 CYS A N 1
ATOM 628 C CA . CYS A 1 82 ? 10.608 4.291 -23.071 1.00 94.69 82 CYS A CA 1
ATOM 629 C C . CYS A 1 82 ? 11.688 5.229 -23.633 1.00 94.69 82 CYS A C 1
ATOM 631 O O . CYS A 1 82 ? 11.500 5.863 -24.670 1.00 94.69 82 CYS A O 1
ATOM 633 N N . ARG A 1 83 ? 12.868 5.270 -22.996 1.00 94.56 83 ARG A N 1
ATOM 634 C CA . ARG A 1 83 ? 14.020 6.048 -23.483 1.00 94.56 83 ARG A CA 1
ATOM 635 C C . ARG A 1 83 ? 14.539 5.532 -24.827 1.00 94.56 83 ARG A C 1
ATOM 637 O O . ARG A 1 83 ? 14.817 6.341 -25.708 1.00 94.56 83 ARG A O 1
ATOM 644 N N . MET A 1 84 ? 14.660 4.213 -24.989 1.00 94.44 84 MET A N 1
ATOM 645 C CA . MET A 1 84 ? 15.188 3.585 -26.208 1.00 94.44 84 MET A CA 1
ATOM 646 C C . MET A 1 84 ? 14.235 3.731 -27.400 1.00 94.44 84 MET A C 1
ATOM 648 O O . MET A 1 84 ? 14.653 4.126 -28.485 1.00 94.44 84 MET A O 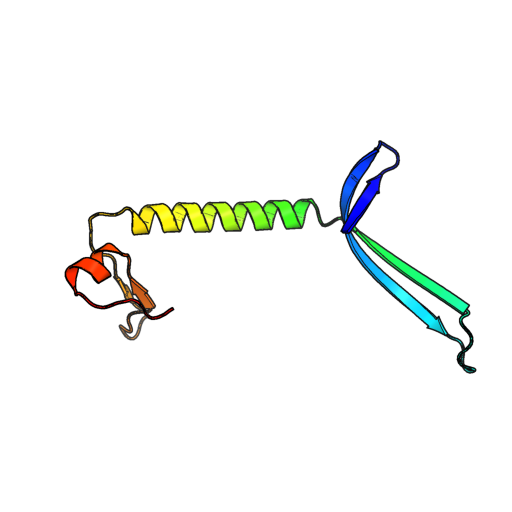1
ATOM 652 N N . SER A 1 85 ? 12.952 3.435 -27.191 1.00 94.19 85 SER A N 1
ATOM 653 C CA . SER A 1 85 ? 11.911 3.473 -28.227 1.00 94.19 85 SER A CA 1
ATOM 654 C C . SER A 1 85 ? 11.423 4.888 -28.546 1.00 94.19 85 SER A C 1
ATOM 656 O O . SER A 1 85 ? 10.822 5.103 -29.595 1.00 94.19 85 SER A O 1
ATOM 658 N N . ARG A 1 86 ? 11.682 5.853 -27.650 1.00 92.38 86 ARG A N 1
ATOM 659 C CA . ARG A 1 86 ? 11.152 7.229 -27.665 1.00 92.38 86 ARG A CA 1
ATOM 660 C C . ARG A 1 86 ? 9.632 7.337 -27.520 1.00 92.38 86 ARG A C 1
ATOM 662 O O . ARG A 1 86 ? 9.091 8.431 -27.679 1.00 92.38 86 ARG A O 1
ATOM 669 N N . TYR A 1 87 ? 8.954 6.248 -27.168 1.00 90.94 87 TYR A N 1
ATOM 670 C CA . TYR A 1 87 ? 7.543 6.269 -26.806 1.00 90.94 87 TYR A CA 1
ATOM 671 C C . TYR A 1 87 ? 7.372 6.473 -25.302 1.00 90.94 87 TYR A C 1
ATOM 673 O O . TYR A 1 87 ? 8.209 6.075 -24.490 1.00 90.94 87 TYR A O 1
ATOM 681 N N . LYS A 1 88 ? 6.270 7.124 -24.930 1.00 88.75 88 LYS A N 1
ATOM 682 C CA . LYS A 1 88 ? 5.844 7.225 -23.535 1.00 88.75 88 LYS A CA 1
ATOM 683 C C . LYS A 1 88 ? 4.924 6.054 -23.219 1.00 88.75 88 LYS A C 1
ATOM 685 O O . LYS A 1 88 ? 4.202 5.584 -24.090 1.00 88.75 88 LYS A O 1
ATOM 690 N N . ARG A 1 89 ? 4.955 5.608 -21.966 1.00 85.12 89 ARG A N 1
ATOM 691 C CA . ARG A 1 89 ? 3.956 4.678 -21.450 1.00 85.12 89 ARG A CA 1
ATOM 692 C C . ARG A 1 89 ? 2.657 5.442 -21.206 1.00 85.12 89 ARG A C 1
ATOM 694 O O . ARG A 1 89 ? 2.704 6.489 -20.558 1.00 85.12 89 ARG A O 1
ATOM 701 N N . ASP A 1 90 ? 1.541 4.908 -21.683 1.00 77.81 90 ASP A N 1
ATOM 702 C CA . ASP A 1 90 ? 0.220 5.399 -21.295 1.00 77.81 90 ASP A CA 1
ATOM 703 C C . ASP A 1 90 ? -0.057 4.973 -19.843 1.00 77.81 90 ASP A C 1
ATOM 705 O O . ASP A 1 90 ? 0.247 3.843 -19.445 1.00 77.81 90 ASP A O 1
ATOM 709 N N . LEU A 1 91 ? -0.509 5.926 -19.023 1.00 58.69 91 LEU A N 1
ATOM 710 C CA . LEU A 1 91 ? -0.767 5.750 -17.588 1.00 58.69 91 LEU A CA 1
ATOM 711 C C . LEU A 1 91 ? -2.225 5.387 -17.321 1.00 58.69 91 LEU A C 1
ATOM 713 O O . LEU A 1 91 ? -3.104 6.029 -17.937 1.00 58.69 91 LEU A O 1
#

pLDDT: mean 92.79, std 5.09, range [58.69, 97.81]

Radius of gyration: 24.3 Å; chains: 1; bounding box: 62×23×57 Å

Sequence (91 aa):
MTLARRDGRQLGVSFNASVFRDQFGGVRGIFASARDITEQAQLQSQLLKERAYNRGLIEASLEGLVTVDPMLTITDVNVTICRMSRYKRDL

Foldseek 3Di:
DWDQDPVRDIFDWDKDKDFDADPVRHTPDMDIDIDGCRVVVVVVVVVVVVVVVVLVVQQPDCDWDFDADPVRHTPDTHPNCCVVVVHDDDD